Protein AF-A0A9P8K0L2-F1 (afdb_monomer_lite)

pLDDT: mean 78.81, std 18.49, range [39.31, 96.88]

Secondary structure (DSSP, 8-state):
-----------HHHHHHHHHHHHHHHHHHHHHHS--S----------S----SPPGGGTTT--EEEE--HHHHHHHHHHHHTTTTTT-SSEEEEESS-EEETTEEEEETT--

Radius of gyration: 24.28 Å; chains: 1; bounding box: 56×34×71 Å

Organism: Aureobasidium melanogenum (NCBI:txid46634)

Foldseek 3Di:
DDDDDPPPPPPVVVVVVVVVVVVVVCVVVCVVVVDDDDPPPPPDPDPDDDPDADDCVVCVVPAAEDEDEPVCCVVPVVVCCVPVCVNPPHYAAEYCDFDDDPPDTHDHPPPD

Stru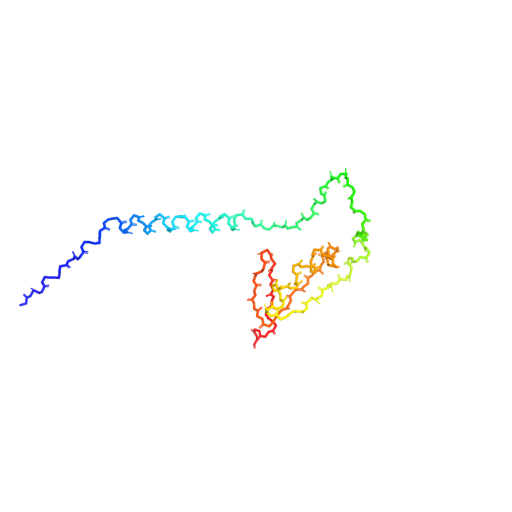cture (mmCIF, N/CA/C/O backbone):
data_AF-A0A9P8K0L2-F1
#
_entry.id   AF-A0A9P8K0L2-F1
#
loop_
_atom_site.group_PDB
_atom_site.id
_atom_site.type_symbol
_atom_site.label_atom_id
_atom_site.label_alt_id
_atom_site.label_comp_id
_atom_site.label_asym_id
_atom_site.label_entity_id
_atom_site.label_seq_id
_atom_site.pdbx_PDB_ins_code
_atom_site.Cartn_x
_atom_site.Cartn_y
_atom_site.Cartn_z
_atom_site.occupancy
_atom_site.B_iso_or_equiv
_atom_site.auth_seq_id
_atom_site.auth_comp_id
_atom_site.auth_asym_id
_atom_site.auth_atom_id
_atom_site.pdbx_PDB_model_num
ATOM 1 N N . MET A 1 1 ? -45.269 -22.555 44.624 1.00 42.56 1 MET A N 1
ATOM 2 C CA . MET A 1 1 ? -44.593 -22.810 43.333 1.00 42.56 1 MET A CA 1
ATOM 3 C C . MET A 1 1 ? -45.409 -22.125 42.251 1.00 42.56 1 MET A C 1
ATOM 5 O O . MET A 1 1 ? -46.562 -22.498 42.127 1.00 42.56 1 MET A O 1
ATOM 9 N N . LEU A 1 2 ? -44.851 -21.104 41.586 1.00 41.81 2 LEU A N 1
ATOM 10 C CA . LEU A 1 2 ? -45.172 -20.582 40.238 1.00 41.81 2 LEU A CA 1
ATOM 11 C C . LEU A 1 2 ? -44.761 -19.100 40.179 1.00 41.81 2 LEU A C 1
ATOM 13 O O . LEU A 1 2 ? -45.546 -18.200 40.456 1.00 41.81 2 LEU A O 1
ATOM 17 N N . LEU A 1 3 ? -43.486 -18.864 39.862 1.00 47.34 3 LEU A N 1
ATOM 18 C CA . LEU A 1 3 ? -42.969 -17.544 39.502 1.00 47.34 3 LEU A CA 1
ATOM 19 C C . LEU A 1 3 ? -43.413 -17.245 38.064 1.00 47.34 3 LEU A C 1
ATOM 21 O O . LEU A 1 3 ? -42.897 -17.835 37.116 1.00 47.34 3 LEU A O 1
ATOM 25 N N . THR A 1 4 ? -44.390 -16.357 37.890 1.00 55.09 4 THR A N 1
ATOM 26 C CA . THR A 1 4 ? -44.778 -15.848 36.570 1.00 55.09 4 THR A CA 1
ATOM 27 C C . THR A 1 4 ? -43.785 -14.773 36.147 1.00 55.09 4 THR A C 1
ATOM 29 O O . THR A 1 4 ? -43.795 -13.658 36.662 1.00 55.09 4 THR A O 1
ATOM 32 N N . ASN A 1 5 ? -42.903 -15.136 35.222 1.00 58.50 5 ASN A N 1
ATOM 33 C CA . ASN A 1 5 ? -41.899 -14.256 34.640 1.00 58.50 5 ASN A CA 1
ATOM 34 C C . ASN A 1 5 ? -42.577 -13.266 33.663 1.00 58.50 5 ASN A C 1
ATOM 36 O O . ASN A 1 5 ? -43.191 -13.722 32.689 1.00 58.50 5 ASN A O 1
ATOM 40 N N . PRO A 1 6 ? -42.523 -11.938 33.880 1.00 53.41 6 PRO A N 1
ATOM 41 C CA . PRO A 1 6 ? -43.118 -10.986 32.956 1.00 53.41 6 PRO A CA 1
ATOM 42 C C . PRO A 1 6 ? -42.233 -10.902 31.711 1.00 53.41 6 PRO A C 1
ATOM 44 O O . PRO A 1 6 ? -41.146 -10.330 31.729 1.00 53.41 6 PRO A O 1
ATOM 47 N N . ARG A 1 7 ? -42.698 -11.494 30.606 1.00 60.50 7 ARG A N 1
ATOM 48 C CA . ARG A 1 7 ? -42.099 -11.317 29.279 1.00 60.50 7 ARG A CA 1
ATOM 49 C C . ARG A 1 7 ? -42.114 -9.826 28.943 1.00 60.50 7 ARG A C 1
ATOM 51 O O . ARG A 1 7 ? -43.152 -9.294 28.547 1.00 60.50 7 ARG A O 1
ATOM 58 N N . ALA A 1 8 ? -40.976 -9.161 29.121 1.00 57.34 8 ALA A N 1
ATOM 59 C CA . ALA A 1 8 ? -40.757 -7.805 28.652 1.00 57.34 8 ALA A CA 1
ATOM 60 C C . ALA A 1 8 ? -41.017 -7.790 27.141 1.00 57.34 8 ALA A C 1
ATOM 62 O O . ALA A 1 8 ? -40.291 -8.412 26.364 1.00 57.34 8 ALA A O 1
ATOM 63 N N . ARG A 1 9 ? -42.116 -7.155 26.726 1.00 65.19 9 ARG A N 1
ATOM 64 C CA . ARG A 1 9 ? -42.424 -6.973 25.310 1.00 65.19 9 ARG A CA 1
ATOM 65 C C . ARG A 1 9 ? -41.393 -5.996 24.765 1.00 65.19 9 ARG A C 1
ATOM 67 O O . ARG A 1 9 ? -41.489 -4.803 25.036 1.00 65.19 9 ARG A O 1
ATOM 74 N N . LEU A 1 10 ? -40.393 -6.515 24.054 1.00 60.75 10 LEU A N 1
ATOM 75 C CA . LEU A 1 10 ? -39.453 -5.689 23.307 1.00 60.75 10 LEU A CA 1
ATOM 76 C C . LEU A 1 10 ? -40.287 -4.720 22.447 1.00 60.75 10 LEU A C 1
ATOM 78 O O . LEU A 1 10 ? -41.157 -5.190 21.704 1.00 60.75 10 LEU A O 1
ATOM 82 N N . PRO A 1 11 ? -40.117 -3.393 22.571 1.00 71.44 11 PRO A N 1
ATOM 83 C CA . PRO A 1 11 ? -40.923 -2.456 21.806 1.00 71.44 11 PRO A CA 1
ATOM 84 C C . PRO A 1 11 ? -40.636 -2.695 20.322 1.00 71.44 11 PRO A C 1
ATOM 86 O O . PRO A 1 11 ? -39.482 -2.647 19.899 1.00 71.44 11 PRO A O 1
ATOM 89 N N . ALA A 1 12 ? -41.678 -2.966 19.531 1.00 71.69 12 ALA A N 1
ATOM 90 C CA . ALA A 1 12 ? -41.565 -3.311 18.108 1.00 71.69 12 ALA A CA 1
ATOM 91 C C . ALA A 1 12 ? -40.719 -2.303 17.297 1.00 71.69 12 ALA A C 1
ATOM 93 O O . ALA A 1 12 ? -40.097 -2.669 16.303 1.00 71.69 12 ALA A O 1
ATOM 94 N N . ALA A 1 13 ? -40.628 -1.057 17.771 1.00 72.81 13 ALA A N 1
ATOM 95 C CA . ALA A 1 13 ? -39.765 -0.017 17.224 1.00 72.81 13 ALA A CA 1
ATOM 96 C C . ALA A 1 13 ? -38.262 -0.366 17.258 1.00 72.81 13 ALA A C 1
ATOM 98 O O . ALA A 1 13 ? -37.564 -0.111 16.282 1.00 72.81 13 ALA A O 1
ATOM 99 N N . LEU A 1 14 ? -37.751 -0.988 18.330 1.00 83.19 14 LEU A N 1
ATOM 100 C CA . LEU A 1 14 ? -36.332 -1.375 18.416 1.00 83.19 14 LEU A CA 1
ATOM 101 C C . LEU A 1 14 ? -35.999 -2.521 17.457 1.00 83.19 14 LEU A C 1
ATOM 103 O O . LEU A 1 14 ? -34.931 -2.524 16.849 1.00 83.19 14 LEU A O 1
ATOM 107 N N . ALA A 1 15 ? -36.935 -3.457 17.277 1.00 85.44 15 ALA A N 1
ATOM 108 C CA . ALA A 1 15 ? -36.794 -4.520 16.290 1.00 85.44 15 ALA A CA 1
ATOM 109 C C . ALA A 1 15 ? -36.760 -3.943 14.866 1.00 85.44 15 ALA A C 1
ATOM 111 O O . ALA A 1 15 ? -35.882 -4.304 14.090 1.00 85.44 15 ALA A O 1
ATOM 112 N N . ALA A 1 16 ? -37.636 -2.981 14.550 1.00 88.56 16 ALA A N 1
ATOM 113 C CA . ALA A 1 16 ? -37.641 -2.311 13.250 1.00 88.56 16 ALA A CA 1
ATOM 114 C C . ALA A 1 16 ? -36.319 -1.571 12.974 1.00 88.56 16 ALA A C 1
ATOM 116 O O . ALA A 1 16 ? -35.715 -1.768 11.920 1.00 88.56 16 ALA A O 1
ATOM 117 N N . ILE A 1 17 ? -35.813 -0.793 13.937 1.00 92.00 17 ILE A N 1
ATOM 118 C CA . ILE A 1 17 ? -34.531 -0.078 13.798 1.00 92.00 17 ILE A CA 1
ATOM 119 C C . ILE A 1 17 ? -33.377 -1.064 13.579 1.00 92.00 17 ILE A C 1
ATOM 121 O O . ILE A 1 17 ? -32.566 -0.868 12.676 1.00 92.00 17 ILE A O 1
ATOM 125 N N . SER A 1 18 ? -33.331 -2.152 14.352 1.00 92.19 18 SER A N 1
ATOM 126 C CA . SER A 1 18 ? -32.314 -3.196 14.199 1.00 92.19 18 SER A CA 1
ATOM 127 C C . SER A 1 18 ? -32.381 -3.871 12.825 1.00 92.19 18 SER A C 1
ATOM 129 O O . SER A 1 18 ? -31.341 -4.065 12.201 1.00 92.19 18 SER A O 1
ATOM 131 N N . THR A 1 19 ? -33.582 -4.161 12.311 1.00 92.94 19 THR A N 1
ATOM 132 C CA . THR A 1 19 ? -33.742 -4.747 10.971 1.00 92.94 19 THR A CA 1
ATOM 133 C C . THR A 1 19 ? -33.318 -3.796 9.858 1.00 92.94 19 THR A C 1
ATOM 135 O O . THR A 1 19 ? -32.652 -4.230 8.925 1.00 92.94 19 THR A O 1
ATOM 138 N N . VAL A 1 20 ? -33.639 -2.502 9.962 1.00 95.38 20 VAL A N 1
ATOM 139 C CA . VAL A 1 20 ? -33.225 -1.501 8.969 1.00 95.38 20 VAL A CA 1
ATOM 140 C C . VAL A 1 20 ? -31.706 -1.358 8.968 1.00 95.38 20 VAL A C 1
ATOM 142 O O . VAL A 1 20 ? -31.103 -1.426 7.901 1.00 95.38 20 VAL A O 1
ATOM 145 N N . LEU A 1 21 ? -31.078 -1.251 10.144 1.00 94.44 21 LEU A N 1
ATOM 146 C CA . LEU A 1 21 ? -29.619 -1.185 10.267 1.00 94.44 21 LEU A CA 1
ATOM 147 C C . LEU A 1 21 ? -28.941 -2.426 9.676 1.00 94.44 21 LEU A C 1
ATOM 149 O O . LEU A 1 21 ? -28.011 -2.292 8.882 1.00 94.44 21 LEU A O 1
ATOM 153 N N . LEU A 1 22 ? -29.441 -3.623 9.997 1.00 94.06 22 LEU A N 1
ATOM 154 C CA . LEU A 1 22 ? -28.915 -4.875 9.456 1.00 94.06 22 LEU A CA 1
ATOM 155 C C . LEU A 1 22 ? -29.047 -4.926 7.927 1.00 94.06 22 LEU A C 1
ATOM 157 O O . LEU A 1 22 ? -28.086 -5.268 7.248 1.00 94.06 22 LEU A O 1
ATOM 161 N N . LEU A 1 23 ? -30.198 -4.535 7.374 1.00 93.25 23 LEU A N 1
ATOM 162 C CA . LEU A 1 23 ? -30.409 -4.492 5.926 1.00 93.25 23 LEU A CA 1
ATOM 163 C C . LEU A 1 23 ? -29.497 -3.471 5.239 1.00 93.25 23 LEU A C 1
ATOM 165 O O . LEU A 1 23 ? -28.936 -3.777 4.192 1.00 93.25 23 LEU A O 1
ATOM 169 N N . THR A 1 24 ? -29.294 -2.288 5.827 1.00 92.19 24 THR A N 1
ATOM 170 C CA . THR A 1 24 ? -28.364 -1.288 5.276 1.00 92.19 24 THR A CA 1
ATOM 171 C C . THR A 1 24 ? -26.914 -1.755 5.327 1.00 92.19 24 THR A C 1
ATOM 173 O O . THR A 1 24 ? -26.179 -1.553 4.364 1.00 92.19 24 THR A O 1
ATOM 176 N N . TYR A 1 25 ? -26.512 -2.430 6.407 1.00 93.12 25 TYR A N 1
ATOM 177 C CA . TYR A 1 25 ? -25.180 -3.013 6.536 1.00 93.12 25 TYR A CA 1
ATOM 178 C C . TYR A 1 25 ? -24.956 -4.108 5.491 1.00 93.12 25 TYR A C 1
ATOM 180 O O . TYR A 1 25 ? -23.954 -4.081 4.784 1.00 93.12 25 TYR A O 1
ATOM 188 N N . LEU A 1 26 ? -25.921 -5.019 5.328 1.00 89.88 26 LEU A N 1
ATOM 189 C CA . LEU A 1 26 ? -25.861 -6.069 4.313 1.00 89.88 26 LEU A CA 1
ATOM 190 C C . LEU A 1 26 ? -25.868 -5.495 2.892 1.00 89.88 26 LEU A C 1
ATOM 192 O O . LEU A 1 26 ? -25.141 -5.997 2.045 1.00 89.88 26 LEU A O 1
ATOM 196 N N . TYR A 1 27 ? -26.628 -4.429 2.627 1.00 88.62 27 TYR A N 1
ATOM 197 C CA . TYR A 1 27 ? -26.614 -3.739 1.334 1.00 88.62 27 TYR A CA 1
ATOM 198 C C . TYR A 1 27 ? -25.248 -3.114 1.032 1.00 88.62 27 TYR A C 1
ATOM 200 O O . TYR A 1 27 ? -24.738 -3.245 -0.081 1.00 88.62 27 TYR A O 1
ATOM 208 N N . PHE A 1 28 ? -24.634 -2.459 2.020 1.00 83.38 28 PHE A N 1
ATOM 209 C CA . PHE A 1 28 ? -23.326 -1.830 1.856 1.00 83.38 28 PHE A CA 1
ATOM 210 C C . PHE A 1 28 ? -22.212 -2.874 1.717 1.00 83.38 28 PHE A C 1
ATOM 212 O O . PHE A 1 28 ? -21.372 -2.751 0.832 1.00 83.38 28 PHE A O 1
ATOM 219 N N . HIS A 1 29 ? -22.251 -3.943 2.519 1.00 77.75 29 HIS A N 1
ATOM 220 C CA . HIS A 1 29 ? -21.300 -5.050 2.426 1.00 77.75 29 HIS A CA 1
ATOM 221 C C . HIS A 1 29 ? -21.446 -5.810 1.103 1.00 77.75 29 HIS A C 1
ATOM 223 O O . HIS A 1 29 ? -20.451 -6.078 0.443 1.00 77.75 29 HIS A O 1
ATOM 229 N N . ALA A 1 30 ? -22.672 -6.094 0.654 1.00 72.19 30 ALA A N 1
ATOM 230 C CA . ALA A 1 30 ? -22.911 -6.700 -0.655 1.00 72.19 30 ALA A CA 1
ATOM 231 C C . ALA A 1 30 ? -22.487 -5.780 -1.810 1.00 72.19 30 ALA A C 1
ATOM 233 O O . ALA A 1 30 ? -22.010 -6.272 -2.825 1.00 72.19 30 ALA A O 1
ATOM 234 N N . SER A 1 31 ? -22.610 -4.457 -1.663 1.00 62.84 31 SER A N 1
ATOM 235 C CA . SER A 1 31 ? -22.101 -3.502 -2.660 1.00 62.84 31 SER A CA 1
ATOM 236 C C . SER A 1 31 ? -20.569 -3.462 -2.712 1.00 62.84 31 SER A C 1
ATOM 238 O O . SER A 1 31 ? -20.016 -3.120 -3.752 1.00 62.84 31 SER A O 1
ATOM 240 N N . LEU A 1 32 ? -19.890 -3.820 -1.616 1.00 61.00 32 LEU A N 1
ATOM 241 C CA . LEU A 1 32 ? -18.431 -3.931 -1.553 1.00 61.00 32 LEU A CA 1
ATOM 242 C C . LEU A 1 32 ? -17.928 -5.273 -2.118 1.00 61.00 32 LEU A C 1
ATOM 244 O O . LEU A 1 32 ? -16.881 -5.309 -2.753 1.00 61.00 32 LEU A O 1
ATOM 248 N N . ASP A 1 33 ? -18.697 -6.352 -1.929 1.00 54.81 33 ASP A N 1
ATOM 249 C CA . ASP A 1 33 ? -18.345 -7.722 -2.344 1.00 54.81 33 ASP A CA 1
ATOM 250 C C . ASP A 1 33 ? -18.821 -8.078 -3.771 1.00 54.81 33 ASP A C 1
ATOM 252 O O . ASP A 1 33 ? -18.334 -9.025 -4.389 1.00 54.81 33 ASP A O 1
ATOM 256 N N . ALA A 1 34 ? -19.748 -7.303 -4.354 1.00 48.88 34 ALA A N 1
ATOM 257 C CA . ALA A 1 34 ? -20.230 -7.468 -5.735 1.00 48.88 34 ALA A CA 1
ATOM 258 C C . ALA A 1 34 ? -19.221 -7.008 -6.809 1.00 48.88 34 ALA A C 1
ATOM 260 O O . ALA A 1 34 ? -19.606 -6.579 -7.899 1.00 48.88 34 ALA A O 1
ATOM 261 N N . GLY A 1 35 ? -17.926 -7.133 -6.531 1.00 55.28 35 GLY A N 1
ATOM 262 C CA . GLY A 1 35 ? -16.861 -6.984 -7.512 1.00 55.28 35 GLY A CA 1
ATOM 263 C C . GLY A 1 35 ? -15.844 -8.118 -7.437 1.00 55.28 35 GLY A C 1
ATOM 264 O O . GLY A 1 35 ? -14.686 -7.845 -7.125 1.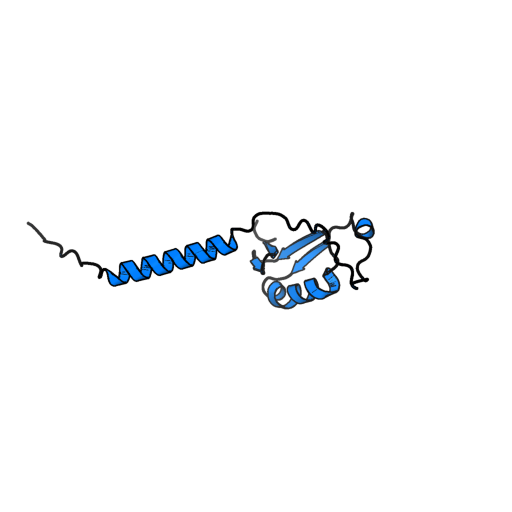00 55.28 35 GLY A O 1
ATOM 265 N N . PRO A 1 36 ? -16.199 -9.386 -7.728 1.00 49.16 36 PRO A N 1
ATOM 266 C CA . PRO A 1 36 ? -15.190 -10.420 -7.794 1.00 49.16 36 PRO A CA 1
ATOM 267 C C . PRO A 1 36 ? -14.431 -10.334 -9.123 1.00 49.16 36 PRO A C 1
ATOM 269 O O . PRO A 1 36 ? -14.986 -10.488 -10.209 1.00 49.16 36 PRO A O 1
ATOM 272 N N . HIS A 1 37 ? -13.116 -10.193 -8.968 1.00 45.28 37 HIS A N 1
ATOM 273 C CA . HIS A 1 37 ? -12.096 -10.843 -9.784 1.00 45.28 37 HIS A CA 1
ATOM 274 C C . HIS A 1 37 ? -11.948 -10.408 -11.247 1.00 45.28 37 HIS A C 1
ATOM 276 O O . HIS A 1 37 ? -12.407 -11.051 -12.187 1.00 45.28 37 HIS A O 1
ATOM 282 N N . LEU A 1 38 ? -11.143 -9.363 -11.416 1.00 42.47 38 LEU A N 1
ATOM 283 C CA . LEU A 1 38 ? -9.851 -9.348 -12.114 1.00 42.47 38 LEU A CA 1
ATOM 284 C C . LEU A 1 38 ? -9.653 -7.893 -12.527 1.00 42.47 38 LEU A C 1
ATOM 286 O O . LEU A 1 38 ? -10.326 -7.413 -13.439 1.00 42.47 38 LEU A O 1
ATOM 290 N N . LEU A 1 39 ? -8.667 -7.209 -11.945 1.00 50.56 39 LEU A N 1
ATOM 291 C CA . LEU A 1 39 ? -7.982 -6.146 -12.678 1.00 50.56 39 LEU A CA 1
ATOM 292 C C . LEU A 1 39 ? -7.223 -6.811 -13.838 1.00 50.56 39 LEU A C 1
ATOM 294 O O . LEU A 1 39 ? -6.001 -6.826 -13.899 1.00 50.56 39 LEU A O 1
ATOM 298 N N . SER A 1 40 ? -7.962 -7.396 -14.782 1.00 42.41 40 SER A N 1
ATOM 299 C CA . SER A 1 40 ? -7.525 -7.416 -16.154 1.00 42.41 40 SER A CA 1
ATOM 300 C C . SER A 1 40 ? -7.541 -5.948 -16.532 1.00 42.41 40 SER A C 1
ATOM 302 O O . SER A 1 40 ? -8.592 -5.381 -16.837 1.00 42.41 40 SER A O 1
ATOM 304 N N . ILE A 1 41 ? -6.374 -5.312 -16.457 1.00 48.59 41 ILE A N 1
ATOM 305 C CA . ILE A 1 41 ? -6.091 -4.104 -17.219 1.00 48.59 41 ILE A CA 1
ATOM 306 C C . ILE A 1 41 ? -6.205 -4.523 -18.690 1.00 48.59 41 ILE A C 1
ATOM 308 O O . ILE A 1 41 ? -5.225 -4.734 -19.397 1.00 48.59 41 ILE A O 1
ATOM 312 N N . LYS A 1 42 ? -7.433 -4.736 -19.167 1.00 39.31 42 LYS A N 1
ATOM 313 C CA . LYS A 1 42 ? -7.731 -4.806 -20.582 1.00 39.31 42 LYS A CA 1
ATOM 314 C C . LYS A 1 42 ? -7.628 -3.364 -21.015 1.00 39.31 42 LYS A C 1
ATOM 316 O O . LYS A 1 42 ? -8.579 -2.609 -20.837 1.00 39.31 42 LYS A O 1
ATOM 321 N N . ALA A 1 43 ? -6.423 -3.002 -21.454 1.00 48.59 43 ALA A N 1
ATOM 322 C CA . ALA A 1 43 ? -6.064 -1.712 -22.007 1.00 48.59 43 ALA A CA 1
ATOM 323 C C . ALA A 1 43 ? -7.238 -1.179 -22.832 1.00 48.59 43 ALA A C 1
ATOM 325 O O . ALA A 1 43 ? -7.483 -1.614 -23.959 1.00 48.59 43 ALA A O 1
ATOM 326 N N . SER A 1 44 ? -8.019 -0.293 -22.212 1.00 41.56 44 SER A N 1
ATOM 327 C CA . SER A 1 44 ? -9.054 0.434 -22.911 1.00 41.56 44 SER A CA 1
ATOM 328 C C . SER A 1 44 ? -8.311 1.300 -23.903 1.00 41.56 44 SER A C 1
ATOM 330 O O . SER A 1 44 ? -7.427 2.075 -23.533 1.00 41.56 44 SER A O 1
ATOM 332 N N . THR A 1 45 ? -8.621 1.094 -25.175 1.00 50.59 45 THR A N 1
ATOM 333 C CA . THR A 1 45 ? -8.234 1.958 -26.278 1.00 50.59 45 THR A CA 1
ATOM 334 C C . THR A 1 45 ? -8.810 3.352 -26.016 1.00 50.59 45 THR A C 1
ATOM 336 O O . THR A 1 45 ? -9.848 3.718 -26.552 1.00 50.59 45 THR A O 1
ATOM 339 N N . GLN A 1 46 ? -8.148 4.125 -25.159 1.00 45.22 46 GLN A N 1
ATOM 340 C CA . GLN A 1 46 ? -8.388 5.544 -24.958 1.00 45.22 46 GLN A CA 1
ATOM 341 C C . GLN A 1 46 ? -7.186 6.280 -25.563 1.00 45.22 46 GLN A C 1
ATOM 343 O O . GLN A 1 46 ? -6.104 6.300 -24.970 1.00 45.22 46 GLN A O 1
ATOM 348 N N . PRO A 1 47 ? -7.326 6.864 -26.761 1.00 55.88 47 PRO A N 1
ATOM 349 C CA . PRO A 1 47 ? -6.274 7.661 -27.354 1.00 55.88 47 PRO A CA 1
ATOM 350 C C . PRO A 1 47 ? -6.379 9.088 -26.808 1.00 55.88 47 PRO A C 1
ATOM 352 O O . PRO A 1 47 ? -7.164 9.877 -27.320 1.00 55.88 47 PRO A O 1
ATOM 355 N N . ALA A 1 48 ? -5.604 9.413 -25.768 1.00 48.47 48 ALA A N 1
ATOM 356 C CA . ALA A 1 48 ? -5.108 10.770 -25.494 1.00 48.47 48 ALA A CA 1
ATOM 357 C C . ALA A 1 48 ? -4.134 10.782 -24.293 1.00 48.47 48 ALA A C 1
ATOM 359 O O . ALA A 1 48 ? -4.553 10.881 -23.147 1.00 48.47 48 ALA A O 1
ATOM 360 N N . GLN A 1 49 ? -2.832 10.740 -24.610 1.00 51.34 49 GLN A N 1
ATOM 361 C CA . GLN A 1 49 ? -1.705 11.331 -23.858 1.00 51.34 49 GLN A CA 1
ATOM 362 C C . GLN A 1 49 ? -1.405 10.801 -22.431 1.00 51.34 49 GLN A C 1
ATOM 364 O O . GLN A 1 49 ? -1.724 11.452 -21.444 1.00 51.34 49 GLN A O 1
ATOM 369 N N . LEU A 1 50 ? -0.661 9.687 -22.318 1.00 50.41 50 LEU A N 1
ATOM 370 C CA . LEU A 1 50 ? 0.073 9.324 -21.088 1.00 50.41 50 LEU A CA 1
ATOM 371 C C . LEU A 1 50 ? 1.342 8.508 -21.415 1.00 50.41 50 LEU A C 1
ATOM 373 O O . LEU A 1 50 ? 1.407 7.300 -21.210 1.00 50.41 50 LEU A O 1
ATOM 377 N N . SER A 1 51 ? 2.349 9.137 -22.017 1.00 57.69 51 SER A N 1
ATOM 378 C CA . SER A 1 51 ? 3.561 8.443 -22.474 1.00 57.69 51 SER A CA 1
ATOM 379 C C . SER A 1 51 ? 4.721 8.570 -21.485 1.00 57.69 51 SER A C 1
ATOM 381 O O . SER A 1 51 ? 5.651 9.325 -21.751 1.00 57.69 51 SER A O 1
ATOM 383 N N . GLN A 1 52 ? 4.717 7.812 -20.383 1.00 72.38 52 GLN A N 1
ATOM 384 C CA . GLN A 1 52 ? 5.956 7.587 -19.615 1.00 72.38 52 GLN A CA 1
ATOM 385 C C . GLN A 1 52 ? 6.074 6.231 -18.902 1.00 72.38 52 GLN A C 1
ATOM 387 O O . GLN A 1 52 ? 7.041 6.034 -18.173 1.00 72.38 52 GLN A O 1
ATOM 392 N N . CYS A 1 53 ? 5.174 5.269 -19.120 1.00 80.31 53 CYS A N 1
ATOM 393 C CA . CYS A 1 53 ? 5.484 3.896 -18.720 1.00 80.31 53 CYS A CA 1
ATOM 394 C C . CYS A 1 53 ? 6.276 3.201 -19.837 1.00 80.31 53 CYS A C 1
ATOM 396 O O . CYS A 1 53 ? 5.872 3.281 -21.003 1.00 80.31 53 CYS A O 1
ATOM 398 N N . PRO A 1 54 ? 7.405 2.537 -19.521 1.00 81.88 54 PRO A N 1
ATOM 399 C CA . PRO A 1 54 ? 8.063 1.643 -20.462 1.00 81.88 54 PRO A CA 1
ATOM 400 C C . PRO A 1 54 ? 7.072 0.589 -20.976 1.00 81.88 54 PRO A C 1
ATOM 402 O O . PRO A 1 54 ? 6.110 0.263 -20.278 1.00 81.88 54 PRO A O 1
ATOM 405 N N . PRO A 1 55 ? 7.289 0.022 -22.173 1.00 82.81 55 PRO A N 1
ATOM 406 C CA . PRO A 1 55 ? 6.467 -1.089 -22.636 1.00 82.81 55 PRO A CA 1
ATOM 407 C C . PRO A 1 55 ? 6.496 -2.221 -21.60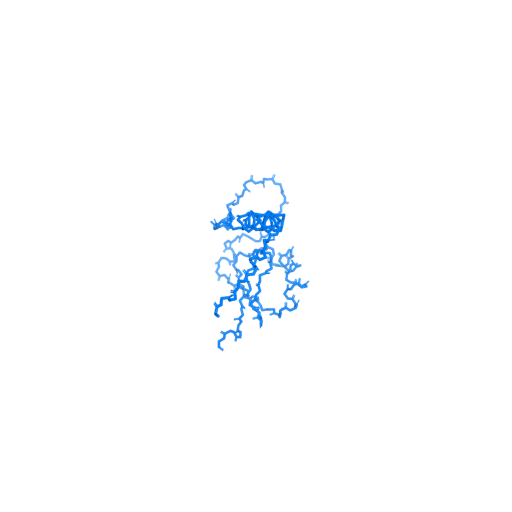1 1.00 82.81 55 PRO A C 1
ATOM 409 O O . PRO A 1 55 ? 7.574 -2.593 -21.141 1.00 82.81 55 PRO A O 1
ATOM 412 N N . ALA A 1 56 ? 5.334 -2.792 -21.270 1.00 75.44 56 ALA A N 1
ATOM 413 C CA . ALA A 1 56 ? 5.192 -3.829 -20.237 1.00 75.44 56 ALA A CA 1
ATOM 414 C C . ALA A 1 56 ? 6.150 -5.022 -20.439 1.00 75.44 56 ALA A C 1
ATOM 416 O O . ALA A 1 56 ? 6.666 -5.606 -19.487 1.00 75.44 56 ALA A O 1
ATOM 417 N N . SER A 1 57 ? 6.491 -5.339 -21.695 1.00 79.06 57 SER A N 1
ATOM 418 C CA . SER A 1 57 ? 7.485 -6.365 -22.030 1.00 79.06 57 SER A CA 1
ATOM 419 C C . SER A 1 57 ? 8.863 -6.113 -21.407 1.00 79.06 57 SER A C 1
ATOM 421 O O . SER A 1 57 ? 9.566 -7.072 -21.101 1.00 79.06 57 SER A O 1
ATOM 423 N N . ALA A 1 58 ? 9.247 -4.852 -21.186 1.00 77.12 58 ALA A N 1
ATOM 424 C CA . ALA A 1 58 ? 10.538 -4.480 -20.611 1.00 77.12 58 ALA A CA 1
ATOM 425 C C . ALA A 1 58 ? 10.684 -4.887 -19.136 1.00 77.12 58 ALA A C 1
ATOM 427 O O . ALA A 1 58 ? 11.798 -5.152 -18.694 1.00 77.12 58 ALA A O 1
ATOM 428 N N . ILE A 1 59 ? 9.577 -4.962 -18.390 1.00 78.25 59 ILE A N 1
ATOM 429 C CA . ILE A 1 59 ? 9.564 -5.277 -16.950 1.00 78.25 59 ILE A CA 1
ATOM 430 C C . ILE A 1 59 ? 8.848 -6.593 -16.621 1.00 78.25 59 ILE A C 1
ATOM 432 O O . ILE A 1 59 ? 8.799 -6.990 -15.465 1.00 78.25 59 ILE A O 1
ATOM 436 N N . SER A 1 60 ? 8.369 -7.312 -17.639 1.00 83.50 60 SER A N 1
ATOM 437 C CA . SER A 1 60 ? 7.581 -8.549 -17.510 1.00 83.50 60 SER A CA 1
ATOM 438 C C . SER A 1 60 ? 8.221 -9.682 -16.692 1.00 83.50 60 SER A C 1
ATOM 440 O O . SER A 1 60 ? 7.512 -10.563 -16.218 1.00 83.50 60 SER A O 1
ATOM 442 N N . ASN A 1 61 ? 9.545 -9.669 -16.510 1.00 88.75 61 ASN A N 1
ATOM 443 C CA . ASN A 1 61 ? 10.285 -10.685 -15.751 1.00 88.75 61 ASN A CA 1
ATOM 444 C C . ASN A 1 61 ? 10.756 -10.190 -14.371 1.00 88.75 61 ASN A C 1
ATOM 446 O O . ASN A 1 61 ? 11.613 -10.821 -13.753 1.00 88.75 61 ASN A O 1
ATOM 450 N N . ILE A 1 62 ? 10.258 -9.042 -13.903 1.00 87.75 62 ILE A N 1
ATOM 451 C CA . ILE A 1 62 ? 10.661 -8.418 -12.640 1.00 87.75 62 ILE A CA 1
ATOM 452 C C . ILE A 1 62 ? 9.454 -8.372 -11.709 1.00 87.75 62 ILE A C 1
ATOM 454 O O . ILE A 1 62 ? 8.437 -7.780 -12.041 1.00 87.75 62 ILE A O 1
ATOM 458 N N . VAL A 1 63 ? 9.594 -8.931 -10.508 1.00 91.50 63 VAL A N 1
ATOM 459 C CA . VAL A 1 63 ? 8.595 -8.790 -9.440 1.00 91.50 63 VAL A CA 1
ATOM 460 C C . VAL A 1 63 ? 9.115 -7.798 -8.412 1.00 91.50 63 VAL A C 1
ATOM 462 O O . VAL A 1 63 ? 10.230 -7.951 -7.909 1.00 91.50 63 VAL A O 1
ATOM 465 N N . LEU A 1 64 ? 8.314 -6.785 -8.086 1.00 92.56 64 LEU A N 1
ATOM 466 C CA . LEU A 1 64 ? 8.679 -5.777 -7.101 1.00 92.56 64 LEU A CA 1
ATOM 467 C C . LEU A 1 64 ? 8.062 -6.110 -5.743 1.00 92.56 64 LEU A C 1
ATOM 469 O O . LEU A 1 64 ? 6.847 -6.085 -5.583 1.00 92.56 64 LEU A O 1
ATOM 473 N N . SER A 1 65 ? 8.910 -6.389 -4.755 1.00 95.06 65 SER A N 1
ATOM 474 C CA . SER A 1 65 ? 8.484 -6.619 -3.373 1.00 95.06 65 SER A CA 1
ATOM 475 C C . SER A 1 65 ? 8.645 -5.345 -2.551 1.00 95.06 65 SER A C 1
ATOM 477 O O . SER A 1 65 ? 9.768 -4.908 -2.295 1.00 95.06 65 SER A O 1
ATOM 479 N N . ILE A 1 66 ? 7.535 -4.769 -2.103 1.00 95.69 66 ILE A N 1
ATOM 480 C CA . ILE A 1 66 ? 7.503 -3.587 -1.246 1.00 95.69 66 ILE A CA 1
ATOM 481 C C . ILE A 1 66 ? 7.348 -4.018 0.206 1.00 95.69 66 ILE A C 1
ATOM 483 O O . ILE A 1 66 ? 6.398 -4.707 0.572 1.00 95.69 66 ILE A O 1
ATOM 487 N N . LYS A 1 67 ? 8.286 -3.568 1.037 1.00 96.88 67 LYS A N 1
ATOM 488 C CA . LYS A 1 67 ? 8.208 -3.677 2.491 1.00 96.88 67 LYS A CA 1
ATOM 489 C C . LYS A 1 67 ? 7.811 -2.326 3.074 1.00 96.88 67 LYS A C 1
ATOM 491 O O . LYS A 1 67 ? 8.432 -1.314 2.754 1.00 96.88 67 LYS A O 1
ATOM 496 N N . THR A 1 68 ? 6.838 -2.326 3.971 1.00 96.50 68 THR A N 1
ATOM 497 C CA . THR A 1 68 ? 6.400 -1.148 4.725 1.00 96.50 68 THR A CA 1
ATOM 498 C C . THR A 1 68 ? 6.113 -1.525 6.177 1.00 96.50 68 THR A C 1
ATOM 500 O O . THR A 1 68 ? 5.928 -2.698 6.476 1.00 96.50 68 THR A O 1
ATOM 503 N N . GLY A 1 69 ? 6.089 -0.562 7.095 1.00 96.31 69 GLY A N 1
ATOM 504 C CA . GLY A 1 69 ? 5.468 -0.771 8.407 1.00 96.31 69 GLY A CA 1
ATOM 505 C C . GLY A 1 69 ? 3.978 -0.430 8.363 1.00 96.31 69 GLY A C 1
ATOM 506 O O . GLY A 1 69 ? 3.518 0.206 7.405 1.00 96.31 69 GLY A O 1
ATOM 507 N N . ALA A 1 70 ? 3.235 -0.864 9.379 1.00 94.62 70 ALA A N 1
ATOM 508 C CA . ALA A 1 70 ? 1.781 -0.755 9.434 1.00 94.62 70 ALA A CA 1
ATOM 509 C C . ALA A 1 70 ? 1.277 0.696 9.377 1.00 94.62 70 ALA A C 1
ATOM 511 O O . ALA A 1 70 ? 0.254 1.009 8.763 1.00 94.62 70 ALA A O 1
ATOM 512 N N . THR A 1 71 ? 2.017 1.614 10.006 1.00 94.25 71 THR A N 1
ATOM 513 C CA . THR A 1 71 ? 1.657 3.043 10.026 1.00 94.25 71 THR A CA 1
ATOM 514 C C . THR A 1 71 ? 2.128 3.735 8.747 1.00 94.25 71 THR A C 1
ATOM 516 O O . THR A 1 71 ? 1.403 4.530 8.148 1.00 94.25 71 THR A O 1
ATOM 519 N N . GLU A 1 72 ? 3.324 3.391 8.265 1.00 96.31 72 GLU A N 1
ATOM 520 C CA . GLU A 1 72 ? 3.900 3.941 7.038 1.00 96.31 72 GLU A CA 1
ATOM 521 C C . GLU A 1 72 ? 3.124 3.522 5.789 1.00 96.31 72 GLU A C 1
ATOM 523 O O . GLU A 1 72 ? 3.118 4.265 4.804 1.00 96.31 72 GLU A O 1
ATOM 528 N N . ALA A 1 73 ? 2.462 2.362 5.830 1.00 94.56 73 ALA A N 1
ATOM 529 C CA . ALA A 1 73 ? 1.644 1.861 4.737 1.00 94.56 73 ALA A CA 1
ATOM 530 C C . ALA A 1 73 ? 0.540 2.863 4.395 1.00 94.56 73 ALA A C 1
ATOM 532 O O . ALA A 1 73 ? 0.376 3.223 3.235 1.00 94.56 73 ALA A O 1
ATOM 533 N N . PHE A 1 74 ? -0.169 3.387 5.394 1.00 92.38 74 PHE A N 1
ATOM 534 C CA . PHE A 1 74 ? -1.246 4.343 5.153 1.00 92.38 74 PHE A CA 1
ATOM 535 C C . PHE A 1 74 ? -0.729 5.710 4.686 1.00 92.38 74 PHE A C 1
ATOM 537 O O . PHE A 1 74 ? -1.297 6.309 3.774 1.00 92.38 74 PHE A O 1
ATOM 544 N N . GLU A 1 75 ? 0.369 6.199 5.265 1.00 94.25 75 GLU A N 1
ATOM 545 C CA . GLU A 1 75 ? 0.868 7.546 4.970 1.00 94.25 75 GLU A CA 1
ATOM 546 C C . GLU A 1 75 ? 1.642 7.649 3.649 1.00 94.25 75 GLU A C 1
ATOM 548 O O . GLU A 1 75 ? 1.582 8.676 2.968 1.00 94.25 75 GLU A O 1
ATOM 553 N N . LYS A 1 76 ? 2.411 6.618 3.280 1.00 95.31 76 LYS A N 1
ATOM 554 C CA . LYS A 1 76 ? 3.414 6.723 2.206 1.00 95.31 76 LYS A CA 1
ATOM 555 C C . LYS A 1 76 ? 3.062 5.920 0.968 1.00 95.31 76 LYS A C 1
ATOM 557 O O . LYS A 1 76 ? 3.328 6.380 -0.145 1.00 95.31 76 LYS A O 1
ATOM 562 N N . LEU A 1 77 ? 2.490 4.734 1.144 1.00 94.31 77 LEU A N 1
ATOM 563 C CA . LEU A 1 77 ? 2.230 3.816 0.041 1.00 94.31 77 LEU A CA 1
ATOM 564 C C . LEU A 1 77 ? 1.283 4.403 -1.020 1.00 94.31 77 LEU A C 1
ATOM 566 O O . LEU A 1 77 ? 1.616 4.266 -2.197 1.00 94.31 77 LEU A O 1
ATOM 570 N N . PRO A 1 78 ? 0.186 5.120 -0.681 1.00 92.44 78 PRO A N 1
ATOM 571 C CA . PRO A 1 78 ? -0.694 5.698 -1.699 1.00 92.44 78 PRO A CA 1
ATOM 572 C C . PRO A 1 78 ? 0.045 6.660 -2.634 1.00 92.44 78 PRO A C 1
ATOM 574 O O . PRO A 1 78 ? -0.075 6.568 -3.854 1.00 92.44 78 PRO A O 1
ATOM 577 N N . THR A 1 79 ? 0.881 7.537 -2.076 1.00 94.44 79 THR A N 1
ATOM 578 C CA . THR A 1 79 ? 1.687 8.471 -2.870 1.00 94.44 79 THR A CA 1
ATOM 579 C C . THR A 1 79 ? 2.693 7.731 -3.749 1.00 94.44 79 THR A C 1
ATOM 581 O O . THR A 1 79 ? 2.879 8.103 -4.904 1.00 94.44 79 THR A O 1
ATOM 584 N N . GLN A 1 80 ? 3.327 6.666 -3.248 1.00 94.50 80 GLN A N 1
ATOM 585 C CA . GLN A 1 80 ? 4.265 5.863 -4.041 1.00 94.50 80 GLN A CA 1
ATOM 586 C C . GLN A 1 80 ? 3.568 5.133 -5.198 1.00 94.50 80 GLN A C 1
ATOM 588 O O . GLN A 1 80 ? 4.093 5.151 -6.311 1.00 94.50 80 GLN A O 1
ATOM 593 N N . LEU A 1 81 ? 2.376 4.568 -4.970 1.00 91.94 81 LEU A N 1
ATOM 594 C CA . LEU A 1 81 ? 1.539 3.927 -5.997 1.00 91.94 81 LEU A CA 1
ATOM 595 C C . LEU A 1 81 ? 1.158 4.886 -7.122 1.00 91.94 81 LEU A C 1
ATOM 597 O O . LEU A 1 81 ? 1.214 4.519 -8.290 1.00 91.94 81 LEU A O 1
ATOM 601 N N . LEU A 1 82 ? 0.835 6.131 -6.777 1.00 91.44 82 LEU A N 1
ATOM 602 C CA . LEU A 1 82 ? 0.455 7.160 -7.746 1.00 91.44 82 LEU A CA 1
ATOM 603 C C . LEU A 1 82 ? 1.647 7.855 -8.419 1.00 91.44 82 LEU A C 1
ATOM 605 O O . LEU A 1 82 ? 1.442 8.684 -9.300 1.00 91.44 82 LEU A O 1
ATOM 609 N N . THR A 1 83 ? 2.883 7.565 -8.003 1.00 92.44 83 THR A N 1
ATOM 610 C CA . THR A 1 83 ? 4.084 8.225 -8.534 1.00 92.44 83 THR A CA 1
ATOM 611 C C . THR A 1 83 ? 5.096 7.209 -9.051 1.00 92.44 83 THR A C 1
ATOM 613 O O . THR A 1 83 ? 5.038 6.801 -10.207 1.00 92.44 83 THR A O 1
ATOM 616 N N . ILE A 1 84 ? 6.037 6.783 -8.213 1.00 91.25 84 ILE A N 1
ATOM 617 C CA . ILE A 1 84 ? 7.171 5.945 -8.612 1.00 91.25 84 ILE A CA 1
ATOM 618 C C . ILE A 1 84 ? 6.765 4.511 -8.981 1.00 91.25 84 ILE A C 1
ATOM 620 O O . ILE A 1 84 ? 7.464 3.871 -9.762 1.00 91.25 84 ILE A O 1
ATOM 624 N N . LEU A 1 85 ? 5.647 4.010 -8.451 1.00 91.25 85 LEU A N 1
ATOM 625 C CA . LEU A 1 85 ? 5.150 2.653 -8.695 1.00 91.25 85 LEU A CA 1
ATOM 626 C C . LEU A 1 85 ? 4.013 2.607 -9.724 1.00 91.25 85 LEU A C 1
ATOM 628 O O . LEU A 1 85 ? 3.476 1.534 -9.973 1.00 91.25 85 LEU A O 1
ATOM 632 N N . GLN A 1 86 ? 3.665 3.731 -10.358 1.00 89.56 86 GLN A N 1
ATOM 633 C CA . GLN A 1 86 ? 2.509 3.816 -11.262 1.00 89.56 86 GLN A CA 1
ATOM 634 C C . GLN A 1 86 ? 2.579 2.857 -12.468 1.00 89.56 86 GLN A C 1
ATOM 636 O O . GLN A 1 86 ? 1.553 2.530 -13.053 1.00 89.56 86 GLN A O 1
ATOM 641 N N . CYS A 1 87 ? 3.786 2.426 -12.853 1.00 86.69 87 CYS A N 1
ATOM 642 C CA . CYS A 1 87 ? 4.030 1.521 -13.983 1.00 86.69 87 CYS A CA 1
ATOM 643 C C . CYS A 1 87 ? 4.361 0.088 -13.545 1.00 86.69 87 CYS A C 1
ATOM 645 O O . CYS A 1 87 ? 4.839 -0.701 -14.355 1.00 86.69 87 CYS A O 1
ATOM 647 N N . ALA A 1 88 ? 4.250 -0.226 -12.256 1.00 87.38 88 ALA A N 1
ATOM 648 C CA . ALA A 1 88 ? 4.640 -1.526 -11.747 1.00 87.38 88 ALA A CA 1
ATOM 649 C C . ALA A 1 88 ? 3.471 -2.512 -11.888 1.00 87.38 88 ALA A C 1
ATOM 651 O O . ALA A 1 88 ? 2.486 -2.433 -11.160 1.00 87.38 88 ALA A O 1
ATOM 652 N N . ASP A 1 89 ? 3.606 -3.448 -12.828 1.00 83.00 89 ASP A N 1
ATOM 653 C CA . ASP A 1 89 ? 2.544 -4.405 -13.168 1.00 83.00 89 ASP A CA 1
ATOM 654 C C . ASP A 1 89 ? 2.456 -5.584 -12.182 1.00 83.00 89 ASP A C 1
ATOM 656 O O . ASP A 1 89 ? 1.401 -6.194 -12.011 1.00 83.00 89 ASP A O 1
ATOM 660 N N . THR A 1 90 ? 3.567 -5.916 -11.518 1.00 88.38 90 THR A N 1
ATOM 661 C CA . THR A 1 90 ? 3.679 -7.059 -10.601 1.00 88.38 90 THR A CA 1
ATOM 662 C C . THR A 1 90 ? 4.296 -6.634 -9.274 1.00 88.38 90 THR A C 1
ATOM 664 O O . THR A 1 90 ? 5.522 -6.566 -9.131 1.00 88.38 90 THR A O 1
ATOM 667 N N . LEU A 1 91 ? 3.426 -6.363 -8.298 1.00 91.81 91 LEU A N 1
ATOM 668 C CA . LEU A 1 91 ? 3.783 -5.948 -6.943 1.00 91.81 91 LEU A CA 1
ATOM 669 C C . LEU A 1 91 ? 3.441 -7.024 -5.908 1.00 91.81 91 LEU A C 1
ATOM 671 O O . LEU A 1 91 ? 2.368 -7.619 -5.954 1.00 91.81 91 LEU A O 1
ATOM 675 N N . LEU A 1 92 ? 4.326 -7.199 -4.932 1.00 94.69 92 LEU A N 1
ATOM 676 C CA . LEU A 1 92 ? 4.065 -7.913 -3.684 1.00 94.69 92 LEU A CA 1
ATOM 677 C C . LEU A 1 92 ? 4.181 -6.922 -2.530 1.00 94.69 92 LEU A C 1
ATOM 679 O O . LEU A 1 92 ? 5.149 -6.163 -2.479 1.00 94.69 92 LEU A O 1
ATOM 683 N N . LEU A 1 93 ? 3.213 -6.917 -1.617 1.00 95.75 93 LEU A N 1
ATOM 684 C CA . LEU A 1 93 ? 3.182 -5.979 -0.502 1.00 95.75 93 LEU A CA 1
ATOM 685 C C . LEU A 1 93 ? 3.223 -6.700 0.828 1.00 95.75 93 LEU A C 1
ATOM 687 O O . LEU A 1 93 ? 2.437 -7.610 1.082 1.00 95.75 93 LEU A O 1
ATOM 691 N N . PHE A 1 94 ? 4.138 -6.240 1.671 1.00 96.81 94 PHE A N 1
ATOM 692 C CA . PHE A 1 94 ? 4.439 -6.851 2.949 1.00 96.81 94 PHE A CA 1
ATOM 693 C C . PHE A 1 94 ? 4.541 -5.802 4.045 1.00 96.81 94 PHE A C 1
ATOM 695 O O . PHE A 1 94 ? 5.191 -4.763 3.866 1.00 96.81 94 PHE A O 1
ATOM 702 N N . SER A 1 95 ? 3.964 -6.119 5.197 1.00 96.75 95 SER A N 1
ATOM 703 C CA . SER A 1 95 ? 4.060 -5.313 6.404 1.00 96.75 95 SER A CA 1
ATOM 704 C C . SER A 1 95 ? 4.201 -6.163 7.663 1.00 96.75 95 SER A C 1
ATOM 706 O O . SER A 1 95 ? 4.186 -7.387 7.598 1.00 96.75 95 SER A O 1
ATOM 708 N N . ASP A 1 96 ? 4.434 -5.507 8.795 1.00 96.44 96 ASP A N 1
ATOM 709 C CA . ASP A 1 96 ? 4.459 -6.102 10.134 1.00 96.44 96 ASP A CA 1
ATOM 710 C C . ASP A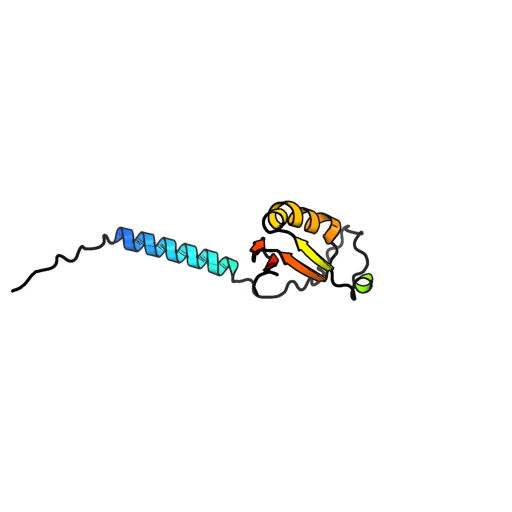 1 96 ? 3.056 -6.258 10.745 1.00 96.44 96 ASP A C 1
ATOM 712 O O . ASP A 1 96 ? 2.932 -6.706 11.884 1.00 96.44 96 ASP A O 1
ATOM 716 N N . LEU A 1 97 ? 2.013 -5.884 9.998 1.00 96.25 97 LEU A N 1
ATOM 717 C CA . LEU A 1 97 ? 0.612 -6.101 10.329 1.00 96.25 97 LEU A CA 1
ATOM 718 C C . LEU A 1 97 ? -0.199 -6.358 9.054 1.00 96.25 97 LEU A C 1
ATOM 720 O O . LEU A 1 97 ? 0.007 -5.698 8.036 1.00 96.25 97 LEU A O 1
ATOM 724 N N . GLU A 1 98 ? -1.154 -7.281 9.136 1.00 95.94 98 GLU A N 1
ATOM 725 C CA . GLU A 1 98 ? -2.085 -7.583 8.046 1.00 95.94 98 GLU A CA 1
ATOM 726 C C . GLU A 1 98 ? -3.090 -6.438 7.901 1.00 95.94 98 GLU A C 1
ATOM 728 O O . GLU A 1 98 ? -3.782 -6.090 8.867 1.00 95.94 98 GLU A O 1
ATOM 733 N N . GLN A 1 99 ? -3.170 -5.829 6.717 1.00 93.75 99 GLN A N 1
ATOM 734 C CA . GLN A 1 99 ? -4.025 -4.663 6.489 1.00 93.75 99 GLN A CA 1
ATOM 735 C C . GLN A 1 99 ? -4.541 -4.595 5.052 1.00 93.75 99 GLN A C 1
ATOM 737 O O . GLN A 1 99 ? -3.826 -4.899 4.100 1.00 93.75 99 GLN A O 1
ATOM 742 N N . ASP A 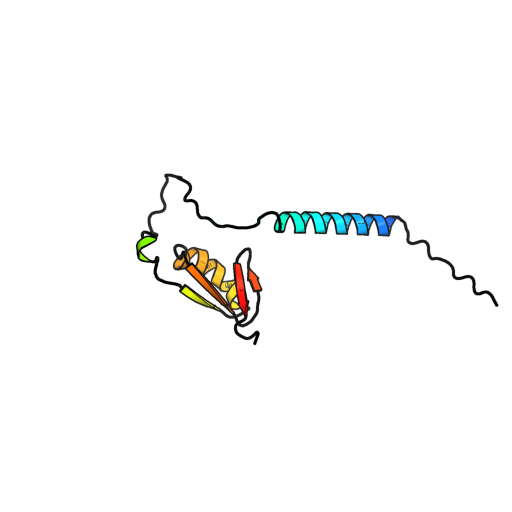1 100 ? -5.753 -4.062 4.903 1.00 93.00 100 ASP A N 1
ATOM 743 C CA . ASP A 1 100 ? -6.314 -3.683 3.610 1.00 93.00 100 ASP A CA 1
ATOM 744 C C . ASP A 1 100 ? -6.344 -2.156 3.479 1.00 93.00 100 ASP A C 1
ATOM 746 O O . ASP A 1 100 ? -6.923 -1.445 4.307 1.00 93.00 100 ASP A O 1
ATOM 750 N N . ILE A 1 101 ? -5.730 -1.634 2.416 1.00 88.56 101 ILE A N 1
ATOM 751 C CA . ILE A 1 101 ? -5.788 -0.217 2.050 1.00 88.56 101 ILE A CA 1
ATOM 752 C C . ILE A 1 101 ? -6.508 -0.109 0.708 1.00 88.56 101 ILE A C 1
ATOM 754 O O . ILE A 1 101 ? -5.944 -0.400 -0.343 1.00 88.56 101 ILE A O 1
ATOM 758 N N . HIS A 1 102 ? -7.762 0.348 0.727 1.00 85.44 102 HIS A N 1
ATOM 759 C CA . HIS A 1 102 ? -8.655 0.296 -0.438 1.00 85.44 102 HIS A CA 1
ATOM 760 C C . HIS A 1 102 ? -8.784 -1.138 -0.982 1.00 85.44 102 HIS A C 1
ATOM 762 O O . HIS A 1 102 ? -9.287 -2.008 -0.285 1.00 85.44 102 HIS A O 1
ATOM 768 N N . SER A 1 103 ? -8.356 -1.381 -2.221 1.00 83.50 103 SER A N 1
ATOM 769 C CA . SER A 1 103 ? -8.380 -2.693 -2.876 1.00 83.50 103 SER A CA 1
ATOM 770 C C . SER A 1 103 ? -7.043 -3.434 -2.774 1.00 83.50 103 SER A C 1
ATOM 772 O O . SER A 1 103 ? -6.816 -4.389 -3.515 1.00 83.50 103 SER A O 1
ATOM 774 N N . LEU A 1 104 ? -6.119 -2.940 -1.949 1.00 88.69 104 LEU A N 1
ATOM 775 C CA . LEU A 1 104 ? -4.764 -3.450 -1.832 1.00 88.69 104 LEU A CA 1
ATOM 776 C C . LEU A 1 104 ? -4.597 -4.197 -0.519 1.00 88.69 104 LEU A C 1
ATOM 778 O O . LEU A 1 104 ? -4.700 -3.604 0.553 1.00 88.69 104 LEU A O 1
ATOM 782 N N . HIS A 1 105 ? -4.297 -5.479 -0.643 1.00 94.44 105 HIS A N 1
ATOM 783 C CA . HIS A 1 105 ? -4.056 -6.368 0.476 1.00 94.44 105 HIS A CA 1
ATOM 784 C C . HIS A 1 105 ? -2.560 -6.394 0.815 1.00 94.44 105 HIS A C 1
ATOM 786 O O . HIS A 1 105 ? -1.722 -6.542 -0.083 1.00 94.44 105 HIS A O 1
ATOM 792 N N . ILE A 1 106 ? -2.222 -6.198 2.089 1.00 95.81 106 ILE A N 1
ATOM 793 C CA . ILE A 1 106 ? -0.848 -6.111 2.588 1.00 95.81 106 ILE A CA 1
ATOM 794 C C . ILE A 1 106 ? -0.607 -7.245 3.578 1.00 95.81 106 ILE A C 1
ATOM 796 O O . ILE A 1 106 ? -1.154 -7.233 4.676 1.00 95.81 106 ILE A O 1
ATOM 800 N N . HIS A 1 107 ? 0.285 -8.160 3.201 1.00 96.44 107 HIS A N 1
ATOM 801 C CA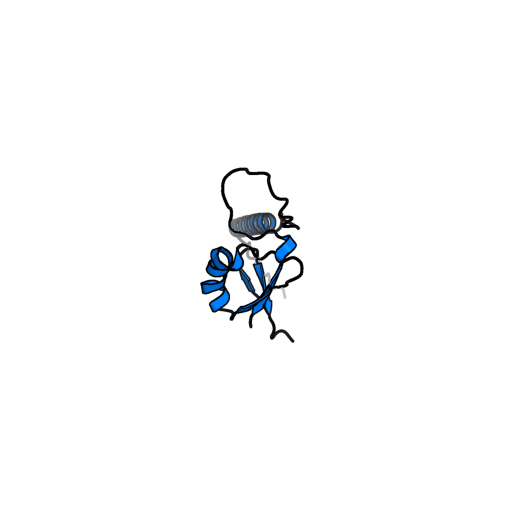 . HIS A 1 107 ? 0.534 -9.388 3.945 1.00 96.44 107 HIS A CA 1
ATOM 802 C C . HIS A 1 107 ? 1.414 -9.176 5.181 1.00 96.44 107 HIS A C 1
ATOM 804 O O . HIS A 1 107 ? 2.499 -8.589 5.083 1.00 96.44 107 HIS A O 1
ATOM 810 N N . ASP A 1 108 ? 1.010 -9.755 6.309 1.00 96.88 108 ASP A N 1
ATOM 811 C CA . ASP A 1 108 ? 1.800 -9.790 7.538 1.00 96.88 108 ASP A CA 1
ATOM 812 C C . ASP A 1 108 ? 2.946 -10.808 7.454 1.00 96.88 108 ASP A C 1
ATOM 814 O O . ASP A 1 108 ? 2.736 -12.026 7.423 1.00 96.88 108 ASP A O 1
ATOM 818 N N . VAL A 1 109 ? 4.187 -10.323 7.479 1.00 96.12 109 VAL A N 1
ATOM 819 C CA . VAL A 1 109 ? 5.384 -11.182 7.466 1.00 96.12 109 VAL A CA 1
ATOM 820 C C . VAL A 1 109 ? 5.706 -11.818 8.818 1.00 96.12 109 VAL A C 1
ATOM 822 O O . VAL A 1 109 ? 6.531 -12.733 8.868 1.00 96.12 109 VAL A O 1
ATOM 825 N N . LEU A 1 110 ? 5.097 -11.343 9.903 1.00 95.69 110 LEU A N 1
ATOM 826 C CA . LEU A 1 110 ? 5.286 -11.837 11.267 1.00 95.69 110 LEU A CA 1
ATOM 827 C C . LEU A 1 110 ? 4.226 -12.865 11.684 1.00 95.69 110 LEU A C 1
ATOM 829 O O . LEU A 1 110 ? 4.342 -13.436 12.763 1.00 95.69 110 LEU A O 1
ATOM 833 N N . SER A 1 111 ? 3.240 -13.151 10.831 1.00 90.00 111 SER A N 1
ATOM 834 C CA . SER A 1 111 ? 2.093 -14.034 11.104 1.00 90.00 111 SER A CA 1
ATOM 835 C C . SER A 1 111 ? 2.408 -15.541 11.255 1.00 90.00 111 SER A C 1
ATOM 837 O O . SER A 1 111 ? 1.519 -16.380 11.093 1.00 90.00 111 SER A O 1
ATOM 839 N N . ARG A 1 112 ? 3.654 -15.922 11.566 1.00 64.38 112 ARG A N 1
ATOM 840 C CA . ARG A 1 112 ? 4.114 -17.320 11.684 1.00 64.38 112 ARG A CA 1
ATOM 841 C C . ARG A 1 112 ? 4.411 -17.758 13.110 1.00 64.38 112 ARG A C 1
ATOM 843 O O . ARG A 1 112 ? 5.114 -17.013 13.824 1.00 64.38 112 ARG A O 1
#

Sequence (112 aa):
MLLTNPRARLPAALAAISTVLLLTYLYFHASLDAGPHLLSIKASTQPAQLSQCPPASAISNIVLSIKTGATEAFEKLPTQLLTILQCADTLLLFSDLEQDIHSLHIHDVLSR